Protein AF-A0A8C3M9G2-F1 (afdb_monomer_lite)

Organism: Geospiza parvula (NCBI:txid87175)

pLDDT: mean 78.19, std 20.7, range [37.25, 98.75]

Foldseek 3Di:
DDDDDPDDDDPPPPDDDDDPCVVVVVVVVVVVVVVVVVVVVVVVVVVVVVVVVVVVVVVVVVVVVVVVVVVVVVVVVVVVVVVVVVVVCVVVDPVVVDDDDPPDDDPPPPPPPDPPPPDVPPDD

Secondary structure (DSSP, 8-state):
-PPP---------------S-HHHHHHHHHHHHHHHHHHHHHHHHHHHHHHHHHHHHHHHHHHHHHHHHHHHHHHHHHHHHHHHHHHHHGGG-HHHHSPPPPS-S--------------GGG--

Radius of gyration: 38.48 Å; chains: 1; bounding box: 56×25×109 Å

InterPro domains:
  IPR000837 AP-1 transcription factor [PR00042] (36-52)
  IPR000837 AP-1 transcription factor [PR00042] (54-75)
  IPR000837 AP-1 transcription factor [PR00042] (75-98)
  IPR000837 AP-1 transcription factor [PTHR23351] (20-118)
  IPR004827 Basic-leucine zipper domain [PF00170] (27-81)
  IPR004827 Basic-leucine zipper domain [PS00036] (32-46)
  IPR004827 Basic-leucine zipper domain [PS50217] (26-89)
  IPR004827 Basic-leucine zipper domain [SM00338] (24-88)
  IPR046347 Basic-leucine zipper domain superfamily [SSF57959] (26-82)

Sequence (124 aa):
WSFPSCAGIPKDVRCAPPGNRDSSDDMRKVQRREKNRIAAQKSRLRQTQKADTLHLESEDLERQNAALRREIKQLTEEMKHFTSMLSSHEPFCSILTSPPPPPEVLYATHSFHQPHISSPRFQH

Structure (mmCIF, N/CA/C/O backbone):
data_AF-A0A8C3M9G2-F1
#
_entry.id   AF-A0A8C3M9G2-F1
#
loop_
_atom_site.group_PDB
_atom_site.id
_atom_site.type_symbol
_atom_site.label_atom_id
_atom_site.label_alt_id
_atom_site.label_comp_id
_atom_site.label_asym_id
_atom_site.label_entity_id
_atom_site.label_seq_id
_atom_site.pdbx_PDB_ins_code
_atom_site.Cartn_x
_atom_site.Cartn_y
_atom_site.Cartn_z
_atom_site.occupancy
_atom_site.B_is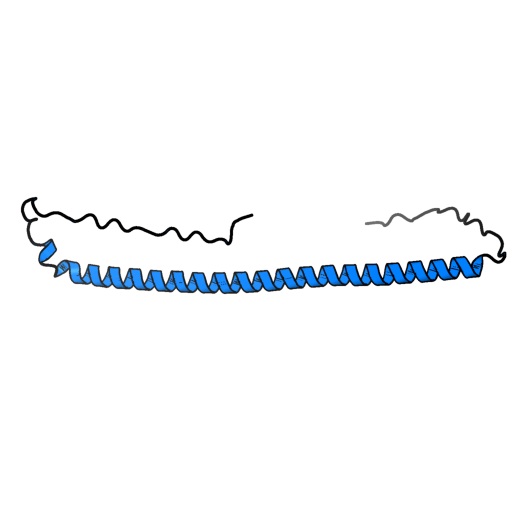o_or_equiv
_atom_site.auth_seq_id
_atom_site.auth_comp_id
_atom_site.auth_asym_id
_atom_site.auth_atom_id
_atom_site.pdbx_PDB_model_num
ATOM 1 N N . TRP A 1 1 ? -15.170 0.793 -37.388 1.00 37.25 1 TRP A N 1
ATOM 2 C CA . TRP A 1 1 ? -13.941 1.577 -37.184 1.00 37.25 1 TRP A CA 1
ATOM 3 C C . TRP A 1 1 ? -13.040 1.311 -38.376 1.00 37.25 1 TRP A C 1
ATOM 5 O O . TRP A 1 1 ? -12.328 0.317 -38.392 1.00 37.25 1 TRP A O 1
ATOM 15 N N . SER A 1 2 ? -13.187 2.110 -39.432 1.00 42.38 2 SER A N 1
ATOM 16 C CA . SER A 1 2 ? -12.387 1.970 -40.652 1.00 42.38 2 SER A CA 1
ATOM 17 C C . SER A 1 2 ? -11.014 2.599 -40.428 1.00 42.38 2 SER A C 1
ATOM 19 O O . SER A 1 2 ? -10.934 3.745 -39.990 1.00 42.38 2 SER A O 1
ATOM 21 N N . PHE A 1 3 ? -9.945 1.856 -40.709 1.00 44.44 3 PHE A N 1
ATOM 22 C CA . PHE A 1 3 ? -8.586 2.398 -40.735 1.00 44.44 3 PHE A CA 1
ATOM 23 C C . PHE A 1 3 ? -8.427 3.318 -41.956 1.00 44.44 3 PHE A C 1
ATOM 25 O O . PHE A 1 3 ? -8.805 2.908 -43.057 1.00 44.44 3 PHE A O 1
ATOM 32 N N . PRO A 1 4 ? -7.861 4.531 -41.819 1.00 60.88 4 PRO A N 1
ATOM 33 C CA . PRO A 1 4 ? -7.514 5.329 -42.981 1.00 60.88 4 PRO A CA 1
ATOM 34 C C . PRO A 1 4 ? -6.331 4.675 -43.699 1.00 60.88 4 PRO A C 1
ATOM 36 O O . PRO A 1 4 ? -5.297 4.381 -43.099 1.00 60.88 4 PRO A O 1
ATOM 39 N N . SER A 1 5 ? -6.499 4.456 -44.999 1.00 62.34 5 SER A N 1
ATOM 40 C CA . SER A 1 5 ? -5.442 4.036 -45.913 1.00 62.34 5 SER A CA 1
ATOM 41 C C . SER A 1 5 ? -4.344 5.105 -45.957 1.00 62.34 5 SER A C 1
ATOM 43 O O . SER A 1 5 ? -4.590 6.221 -46.414 1.00 62.34 5 SER A O 1
ATOM 45 N N . CYS A 1 6 ? -3.132 4.772 -45.504 1.00 55.53 6 CYS A N 1
ATOM 46 C CA . CYS A 1 6 ? -1.942 5.605 -45.696 1.00 55.53 6 CYS A CA 1
ATOM 47 C C . CYS A 1 6 ? -1.609 5.691 -47.195 1.00 55.53 6 CYS A C 1
ATOM 49 O O . CYS A 1 6 ? -0.919 4.830 -47.739 1.00 55.53 6 CYS A O 1
ATOM 51 N N . ALA A 1 7 ? -2.104 6.726 -47.869 1.00 58.50 7 ALA A N 1
ATOM 52 C CA . ALA A 1 7 ? -1.706 7.078 -49.222 1.00 58.50 7 ALA A CA 1
ATOM 53 C C . ALA A 1 7 ? -0.522 8.060 -49.189 1.00 58.50 7 ALA A C 1
ATOM 55 O O . ALA A 1 7 ? -0.629 9.149 -48.636 1.00 58.50 7 ALA A O 1
ATOM 56 N N . GLY A 1 8 ? 0.583 7.669 -49.834 1.00 55.59 8 GLY A N 1
ATOM 57 C CA . GLY A 1 8 ? 1.552 8.592 -50.433 1.00 55.59 8 GLY A CA 1
ATOM 58 C C . GLY A 1 8 ? 2.682 9.111 -49.541 1.00 55.59 8 GLY A C 1
ATOM 59 O O . GLY A 1 8 ? 2.627 10.232 -49.053 1.00 55.59 8 GLY A O 1
ATOM 60 N N . ILE A 1 9 ? 3.782 8.356 -49.449 1.00 56.53 9 ILE A N 1
ATOM 61 C CA . ILE A 1 9 ? 5.107 8.932 -49.159 1.00 56.53 9 ILE A CA 1
ATOM 62 C C . ILE A 1 9 ? 5.892 8.959 -50.482 1.00 56.53 9 ILE A C 1
ATOM 64 O O . ILE A 1 9 ? 6.113 7.885 -51.053 1.00 56.53 9 ILE A O 1
ATOM 68 N N . PRO A 1 10 ? 6.331 10.130 -50.987 1.00 55.12 10 PRO A N 1
ATOM 69 C CA . PRO A 1 10 ? 7.220 10.203 -52.141 1.00 55.12 10 PRO A CA 1
ATOM 70 C C . PRO A 1 10 ? 8.566 9.552 -51.807 1.00 55.12 10 PRO A C 1
ATOM 72 O O . PRO A 1 10 ? 9.258 9.950 -50.868 1.00 55.12 10 PRO A O 1
ATOM 75 N N . LYS A 1 11 ? 8.934 8.524 -52.574 1.00 60.03 11 LYS A N 1
ATOM 76 C CA . LYS A 1 11 ? 10.233 7.855 -52.490 1.00 60.03 11 LYS A CA 1
ATOM 77 C C . LYS A 1 11 ? 11.274 8.639 -53.287 1.00 60.03 11 LYS A C 1
ATOM 79 O O . LYS A 1 11 ? 11.667 8.200 -54.355 1.00 60.03 11 LYS A O 1
ATOM 84 N N . ASP A 1 12 ? 11.754 9.748 -52.740 1.00 49.22 12 ASP A N 1
ATOM 85 C CA . ASP A 1 12 ? 13.026 10.342 -53.173 1.00 49.22 12 ASP A CA 1
ATOM 86 C C . ASP A 1 12 ? 14.047 10.262 -52.038 1.00 49.22 12 ASP A C 1
ATOM 88 O O . ASP A 1 12 ? 14.526 11.251 -51.478 1.00 49.22 12 ASP A O 1
ATOM 92 N N . VAL A 1 13 ? 14.396 9.022 -51.687 1.00 55.25 13 VAL A N 1
ATOM 93 C CA . VAL A 1 13 ? 15.661 8.743 -51.007 1.00 55.25 13 VAL A CA 1
ATOM 94 C C . VAL A 1 13 ? 16.739 8.856 -52.077 1.00 55.25 13 VAL A C 1
ATOM 96 O O . VAL A 1 13 ? 16.987 7.921 -52.833 1.00 55.25 13 VAL A O 1
ATOM 99 N N . ARG A 1 14 ? 17.352 10.038 -52.168 1.00 47.41 14 ARG A N 1
ATOM 100 C CA . ARG A 1 14 ? 18.574 10.267 -52.945 1.00 47.41 14 ARG A CA 1
ATOM 101 C C . ARG A 1 14 ? 19.638 9.257 -52.498 1.00 47.41 14 ARG A C 1
ATOM 103 O O . ARG A 1 14 ? 20.235 9.417 -51.434 1.00 47.41 14 ARG A O 1
ATOM 110 N N . CYS A 1 15 ? 19.874 8.226 -53.305 1.00 46.25 15 CYS A N 1
ATOM 111 C CA . CYS A 1 15 ? 21.050 7.372 -53.182 1.00 46.25 15 CYS A CA 1
ATOM 112 C C . CYS A 1 15 ? 22.277 8.177 -53.627 1.00 46.25 15 CYS A C 1
ATOM 114 O O . CYS A 1 15 ? 22.431 8.492 -54.805 1.00 46.25 15 CYS A O 1
ATOM 116 N N . ALA A 1 16 ? 23.129 8.547 -52.672 1.00 58.16 16 ALA A N 1
ATOM 117 C CA . ALA A 1 16 ? 24.465 9.068 -52.947 1.00 58.16 16 ALA A CA 1
ATOM 118 C C . ALA A 1 16 ? 25.378 7.932 -53.473 1.00 58.16 16 ALA A C 1
ATOM 120 O O . ALA A 1 16 ? 25.161 6.776 -53.103 1.00 58.16 16 ALA A O 1
ATOM 121 N N . PRO A 1 17 ? 26.378 8.220 -54.329 1.00 55.75 17 PRO A N 1
ATOM 122 C CA . PRO A 1 17 ? 27.211 7.188 -54.953 1.00 55.75 17 PRO A CA 1
ATOM 123 C C . PRO A 1 17 ? 28.119 6.476 -53.926 1.00 55.75 17 PRO A C 1
ATOM 125 O O . PRO A 1 17 ? 28.568 7.117 -52.969 1.00 55.75 17 PRO A O 1
ATOM 128 N N . PRO A 1 18 ? 28.441 5.178 -54.118 1.00 59.44 18 PRO A N 1
ATOM 129 C CA . PRO A 1 18 ? 29.262 4.408 -53.191 1.00 59.44 18 PRO A CA 1
ATOM 130 C C . PRO A 1 18 ? 30.738 4.729 -53.446 1.00 59.44 18 PRO A C 1
ATOM 132 O O . PRO A 1 18 ? 31.396 4.135 -54.295 1.00 59.44 18 PRO A O 1
ATOM 135 N N . GLY A 1 19 ? 31.259 5.733 -52.745 1.00 51.03 19 GLY A N 1
ATOM 136 C CA . GLY A 1 19 ? 32.658 6.143 -52.836 1.00 51.03 19 GLY A CA 1
ATOM 137 C C . GLY A 1 19 ? 33.317 6.166 -51.464 1.00 51.03 19 GLY A C 1
ATOM 138 O O . GLY A 1 19 ? 33.249 7.179 -50.777 1.00 51.03 19 GLY A O 1
ATOM 139 N N . ASN A 1 20 ? 33.937 5.051 -51.066 1.00 55.06 20 ASN A N 1
ATOM 140 C CA . ASN A 1 20 ? 34.964 4.908 -50.014 1.00 55.06 20 ASN A CA 1
ATOM 141 C C . ASN A 1 20 ? 34.678 5.486 -48.598 1.00 55.06 20 ASN A C 1
ATOM 143 O O . ASN A 1 20 ? 35.567 5.529 -47.750 1.00 55.06 20 ASN A O 1
ATOM 147 N N . ARG A 1 21 ? 33.442 5.917 -48.312 1.00 55.94 21 ARG A N 1
ATOM 148 C CA . ARG A 1 21 ? 32.964 6.378 -46.990 1.00 55.94 21 ARG A CA 1
ATOM 149 C C . ARG A 1 21 ? 32.249 5.287 -46.183 1.00 55.94 21 ARG A C 1
ATOM 151 O O . ARG A 1 21 ? 32.104 5.436 -44.969 1.00 55.94 21 ARG A O 1
ATOM 158 N N . ASP A 1 22 ? 31.880 4.187 -46.842 1.00 59.88 22 ASP A N 1
ATOM 159 C CA . ASP A 1 22 ? 31.082 3.086 -46.282 1.00 59.88 22 ASP A CA 1
ATOM 160 C C . ASP A 1 22 ? 31.696 2.479 -45.018 1.00 59.88 22 ASP A C 1
ATOM 162 O O . ASP A 1 22 ? 30.999 2.298 -44.031 1.00 59.88 22 ASP A O 1
ATOM 166 N N . SER A 1 23 ? 33.015 2.263 -44.977 1.00 66.25 23 SER A N 1
ATOM 167 C CA . SER A 1 23 ? 33.658 1.632 -43.811 1.00 66.25 23 SER A CA 1
ATOM 168 C C . SER A 1 23 ? 33.539 2.476 -42.526 1.00 66.25 23 SER A C 1
ATOM 170 O O . SER A 1 23 ? 33.270 1.958 -41.438 1.00 66.25 23 SER A O 1
ATOM 172 N N . SER A 1 24 ? 33.665 3.806 -42.636 1.00 74.81 24 SER A N 1
ATOM 173 C CA . SER A 1 24 ? 33.503 4.710 -41.487 1.00 74.81 24 SER A CA 1
ATOM 174 C C . SER A 1 24 ? 32.039 4.827 -41.057 1.00 74.81 24 SER A C 1
ATOM 176 O O . SER A 1 24 ? 31.737 4.845 -39.858 1.00 74.81 24 SER A O 1
ATOM 178 N N . ASP A 1 25 ? 31.119 4.879 -42.021 1.00 82.00 25 ASP A N 1
ATOM 179 C CA . ASP A 1 25 ? 29.687 4.984 -41.751 1.00 82.00 25 ASP A CA 1
ATOM 180 C C . ASP A 1 25 ? 29.096 3.671 -41.207 1.00 82.00 25 ASP A C 1
ATOM 182 O O . ASP A 1 25 ? 28.263 3.712 -40.294 1.00 82.00 25 ASP A O 1
ATOM 186 N N . ASP A 1 26 ? 29.604 2.513 -41.629 1.00 87.19 26 ASP A N 1
ATOM 187 C CA . ASP A 1 26 ? 29.277 1.208 -41.051 1.00 87.19 26 ASP A CA 1
ATOM 188 C C . ASP A 1 26 ? 29.757 1.095 -39.604 1.00 87.19 26 ASP A C 1
ATOM 190 O O . ASP A 1 26 ? 28.986 0.699 -38.724 1.00 87.19 26 ASP A O 1
ATOM 194 N N . MET A 1 27 ? 30.980 1.542 -39.300 1.00 91.12 27 MET A N 1
ATOM 195 C CA . MET A 1 27 ? 31.470 1.571 -37.920 1.00 91.12 27 MET A CA 1
ATOM 196 C C . MET A 1 27 ? 30.613 2.492 -37.035 1.00 91.12 27 MET A C 1
ATOM 198 O O . MET A 1 27 ? 30.238 2.122 -35.918 1.00 91.12 27 MET A O 1
ATOM 202 N N . ARG A 1 28 ? 30.214 3.668 -37.537 1.00 92.69 28 ARG A N 1
ATOM 203 C CA . ARG A 1 28 ? 29.285 4.577 -36.835 1.00 92.69 28 ARG A CA 1
ATOM 204 C C . ARG A 1 28 ? 27.912 3.941 -36.625 1.00 92.69 28 ARG A C 1
ATOM 206 O O . ARG A 1 28 ? 27.304 4.125 -35.568 1.00 92.69 28 ARG A O 1
ATOM 213 N N . LYS A 1 29 ? 27.410 3.186 -37.601 1.00 94.06 29 LYS A N 1
ATOM 214 C CA . LYS A 1 29 ? 26.131 2.469 -37.522 1.00 94.06 29 LYS A CA 1
ATOM 215 C C . LYS A 1 29 ? 26.176 1.353 -36.482 1.00 94.06 29 LYS A C 1
ATOM 217 O O . LYS A 1 29 ? 25.235 1.240 -35.695 1.00 94.06 29 LYS A O 1
ATOM 222 N N . VAL A 1 30 ? 27.269 0.592 -36.415 1.00 94.25 30 VAL A N 1
ATOM 223 C CA . VAL A 1 30 ? 27.503 -0.410 -35.362 1.00 94.25 30 VAL A CA 1
ATOM 224 C C . VAL A 1 30 ? 27.539 0.261 -33.988 1.00 94.25 30 VAL A C 1
ATOM 226 O O . VAL A 1 30 ? 26.799 -0.150 -33.097 1.00 94.25 30 VAL A O 1
ATOM 229 N N . GLN A 1 31 ? 28.282 1.361 -33.829 1.00 95.81 31 GLN A N 1
ATOM 230 C CA . GLN A 1 31 ? 28.320 2.110 -32.566 1.00 95.81 31 GLN A CA 1
ATOM 231 C C . GLN A 1 31 ? 26.940 2.642 -32.148 1.00 95.81 31 GLN A C 1
ATOM 233 O O . GLN A 1 31 ? 26.598 2.614 -30.967 1.00 95.81 31 GLN A O 1
ATOM 238 N N . ARG A 1 32 ? 26.118 3.117 -33.095 1.00 96.81 32 ARG A N 1
ATOM 239 C CA . ARG A 1 32 ? 24.738 3.556 -32.816 1.00 96.81 32 ARG A CA 1
ATOM 240 C C . ARG A 1 32 ? 23.856 2.402 -32.345 1.00 96.81 32 ARG A C 1
ATOM 242 O O . ARG A 1 32 ? 23.114 2.574 -31.380 1.00 96.81 32 ARG A O 1
ATOM 249 N N . ARG A 1 33 ? 23.940 1.242 -33.004 1.00 97.50 33 ARG A N 1
ATOM 250 C CA . ARG A 1 33 ? 23.198 0.033 -32.610 1.00 97.50 33 ARG A CA 1
ATOM 251 C C . ARG A 1 33 ? 23.605 -0.431 -31.223 1.00 97.50 33 ARG A C 1
ATOM 253 O O . ARG A 1 33 ? 22.730 -0.706 -30.414 1.00 97.50 33 ARG A O 1
ATOM 260 N N . GLU A 1 34 ? 24.899 -0.432 -30.927 1.00 97.31 34 GLU A N 1
ATOM 261 C CA . GLU A 1 34 ? 25.398 -0.847 -29.620 1.00 97.31 34 GLU A CA 1
ATOM 262 C C . GLU A 1 34 ? 24.957 0.114 -28.509 1.00 97.31 34 GLU A C 1
ATOM 264 O O . GLU A 1 34 ? 24.427 -0.313 -27.484 1.00 97.31 34 GLU A O 1
ATOM 269 N N . LYS A 1 35 ? 25.039 1.431 -28.744 1.00 98.19 35 LYS A N 1
ATOM 270 C CA . LYS A 1 35 ? 24.500 2.436 -27.814 1.00 98.19 35 LYS A CA 1
ATOM 271 C C . LYS A 1 35 ? 22.998 2.262 -27.585 1.00 98.19 35 LYS A C 1
ATOM 273 O O . LYS A 1 35 ? 22.543 2.348 -26.446 1.00 98.19 35 LYS A O 1
ATOM 278 N N . ASN A 1 36 ? 22.224 2.003 -28.641 1.00 97.94 36 ASN A N 1
ATOM 279 C CA . ASN A 1 36 ? 20.787 1.763 -28.517 1.00 97.94 36 ASN A CA 1
ATOM 280 C C . ASN A 1 36 ? 20.483 0.446 -27.787 1.00 97.94 36 ASN A C 1
ATOM 282 O O . ASN A 1 36 ? 19.592 0.429 -26.943 1.00 97.94 36 ASN A O 1
ATOM 286 N N . ARG A 1 37 ? 21.258 -0.617 -28.033 1.00 98.31 37 ARG A N 1
ATOM 287 C CA . ARG A 1 37 ? 21.154 -1.900 -27.328 1.00 98.31 37 ARG A CA 1
ATOM 288 C C . ARG A 1 37 ? 21.321 -1.703 -25.823 1.00 98.31 37 ARG A C 1
ATOM 290 O O . ARG A 1 37 ? 20.469 -2.138 -25.050 1.00 98.31 37 ARG A O 1
ATOM 297 N N . ILE A 1 38 ? 22.363 -0.978 -25.418 1.00 98.19 38 ILE A N 1
ATOM 298 C CA . ILE A 1 38 ? 22.622 -0.649 -24.011 1.00 98.19 38 ILE A CA 1
ATOM 299 C C . ILE A 1 38 ? 21.503 0.236 -23.446 1.00 98.19 38 ILE A C 1
ATOM 301 O O . ILE A 1 38 ? 21.016 -0.017 -22.345 1.00 98.19 38 ILE A O 1
ATOM 305 N N . ALA A 1 39 ? 21.051 1.252 -24.188 1.00 98.44 39 ALA A N 1
ATOM 306 C CA . ALA A 1 39 ? 19.972 2.135 -23.746 1.00 98.44 39 ALA A CA 1
ATOM 307 C C . ALA A 1 39 ? 18.648 1.379 -23.534 1.00 98.44 39 ALA A C 1
ATOM 309 O O . ALA A 1 39 ? 17.990 1.573 -22.512 1.00 98.44 39 ALA A O 1
ATOM 310 N N . ALA A 1 40 ? 18.290 0.476 -24.450 1.00 98.44 40 ALA A N 1
ATOM 311 C CA . ALA A 1 40 ? 17.109 -0.372 -24.344 1.00 98.44 40 ALA A CA 1
ATOM 312 C C . ALA A 1 40 ? 17.214 -1.338 -23.155 1.00 98.44 40 ALA A C 1
ATOM 314 O O . ALA A 1 40 ? 16.267 -1.449 -22.377 1.00 98.44 40 ALA A O 1
ATOM 315 N N . GLN A 1 41 ? 18.371 -1.983 -22.962 1.00 98.56 41 GLN A N 1
ATOM 316 C CA . GLN A 1 41 ? 18.615 -2.845 -21.802 1.00 98.56 41 GLN A CA 1
ATOM 317 C C . GLN A 1 41 ? 18.489 -2.060 -20.490 1.00 98.56 41 GLN A C 1
ATOM 319 O O . GLN A 1 41 ? 17.802 -2.501 -19.573 1.00 98.56 41 GLN A O 1
ATOM 324 N N . LYS A 1 42 ? 19.086 -0.865 -20.414 1.00 98.69 42 LYS A N 1
ATOM 325 C CA . LYS A 1 42 ? 19.004 0.009 -19.237 1.00 98.69 42 LYS A CA 1
ATOM 326 C C . LYS A 1 42 ? 17.573 0.471 -18.968 1.00 98.69 42 LYS A C 1
ATOM 328 O O . LYS A 1 42 ? 17.165 0.524 -17.815 1.00 98.69 42 LYS A O 1
ATOM 333 N N . SER A 1 43 ? 16.811 0.800 -20.010 1.00 98.69 43 SER A N 1
ATOM 334 C CA . SER A 1 43 ? 15.403 1.188 -19.880 1.00 98.69 43 SER A CA 1
ATOM 335 C C . SER A 1 43 ? 14.557 0.043 -19.325 1.00 98.69 43 SER A C 1
ATOM 337 O O . SER A 1 43 ? 13.826 0.264 -18.363 1.00 98.69 43 SER A O 1
ATOM 339 N N . ARG A 1 44 ? 14.716 -1.175 -19.862 1.00 98.62 44 ARG A N 1
ATOM 340 C CA . ARG A 1 44 ? 14.045 -2.377 -19.345 1.00 98.62 44 ARG A CA 1
ATOM 341 C C . ARG A 1 44 ? 14.416 -2.635 -17.889 1.00 98.62 44 ARG A C 1
ATOM 343 O O . ARG A 1 44 ? 13.528 -2.792 -17.064 1.00 98.62 44 ARG A O 1
ATOM 350 N N . LEU A 1 45 ? 15.710 -2.580 -17.562 1.00 98.50 45 LEU A N 1
ATOM 351 C CA . LEU A 1 45 ? 16.189 -2.774 -16.194 1.00 98.50 45 LEU A CA 1
ATOM 352 C C . LEU A 1 45 ? 15.570 -1.765 -15.224 1.00 98.50 45 LEU A C 1
ATOM 354 O O . LEU A 1 45 ? 15.080 -2.163 -14.177 1.00 98.50 45 LEU A O 1
ATOM 358 N N . ARG A 1 46 ? 15.545 -0.473 -15.575 1.00 98.50 46 ARG A N 1
ATOM 359 C CA . ARG A 1 46 ? 14.921 0.558 -14.731 1.00 98.50 46 ARG A CA 1
ATOM 360 C C . ARG A 1 46 ? 13.436 0.298 -14.504 1.00 98.50 46 ARG A C 1
ATOM 362 O O . ARG A 1 46 ? 12.932 0.582 -13.424 1.00 98.50 46 ARG A O 1
ATOM 369 N N . GLN A 1 47 ? 12.737 -0.206 -15.518 1.00 98.38 47 GLN A N 1
ATOM 370 C CA . GLN A 1 47 ? 11.321 -0.523 -15.401 1.00 98.38 47 GLN A CA 1
ATOM 371 C C . GLN A 1 47 ? 11.091 -1.722 -14.478 1.00 98.38 47 GLN A C 1
ATOM 373 O O . GLN A 1 47 ? 10.239 -1.633 -13.600 1.00 98.38 47 GLN A O 1
ATOM 378 N N . THR A 1 48 ? 11.880 -2.791 -14.627 1.00 98.38 48 THR A N 1
ATOM 379 C CA . THR A 1 48 ? 11.833 -3.953 -13.729 1.00 98.38 48 THR A CA 1
ATOM 380 C C . THR A 1 48 ? 12.180 -3.552 -12.298 1.00 98.38 48 THR A C 1
ATOM 382 O O . THR A 1 48 ? 11.375 -3.778 -11.411 1.00 98.38 48 THR A O 1
ATOM 385 N N . GLN A 1 49 ? 13.283 -2.826 -12.086 1.00 98.62 49 GLN A N 1
ATOM 386 C CA . GLN A 1 49 ? 13.672 -2.332 -10.760 1.00 98.62 49 GLN A CA 1
ATOM 387 C C . GLN A 1 49 ? 12.572 -1.495 -10.106 1.00 98.62 49 GLN A C 1
ATOM 389 O O . GLN A 1 49 ? 12.304 -1.659 -8.924 1.00 98.62 49 GLN A O 1
ATOM 394 N N . LYS A 1 50 ? 11.908 -0.613 -10.865 1.00 98.50 50 LYS A N 1
ATOM 395 C CA . LYS A 1 50 ? 10.790 0.173 -10.334 1.00 98.50 50 LYS A CA 1
ATOM 396 C C . LYS A 1 50 ? 9.622 -0.718 -9.907 1.00 98.50 50 LYS A C 1
ATOM 398 O O . LYS A 1 50 ? 9.024 -0.453 -8.871 1.00 98.50 50 LYS A O 1
ATOM 403 N N . ALA A 1 51 ? 9.283 -1.731 -10.704 1.00 98.50 51 ALA A N 1
ATOM 404 C CA . ALA A 1 51 ? 8.238 -2.683 -10.343 1.00 98.50 51 ALA A CA 1
ATOM 405 C C . ALA A 1 51 ? 8.621 -3.454 -9.071 1.00 98.50 51 ALA A C 1
ATOM 407 O O . ALA A 1 51 ? 7.824 -3.501 -8.141 1.00 98.50 51 ALA A O 1
ATOM 408 N N . ASP A 1 52 ? 9.854 -3.959 -8.995 1.00 98.62 52 ASP A N 1
ATOM 409 C CA . ASP A 1 52 ? 10.360 -4.702 -7.837 1.00 98.62 52 ASP A CA 1
ATOM 410 C C . ASP A 1 52 ? 10.331 -3.847 -6.564 1.00 98.62 52 ASP A C 1
ATOM 412 O O . ASP A 1 52 ? 9.850 -4.297 -5.529 1.00 98.62 52 ASP A O 1
ATOM 416 N N . THR A 1 53 ? 10.781 -2.588 -6.635 1.00 98.38 53 THR A N 1
ATOM 417 C CA . THR A 1 53 ? 10.718 -1.657 -5.499 1.00 98.38 53 THR A CA 1
ATOM 418 C C . THR A 1 53 ? 9.283 -1.438 -5.029 1.00 98.38 53 THR A C 1
ATOM 420 O O . THR A 1 53 ? 9.020 -1.558 -3.837 1.00 98.38 53 THR A O 1
ATOM 423 N N . LEU A 1 54 ? 8.346 -1.174 -5.946 1.00 98.75 54 LEU A N 1
ATOM 424 C CA . LEU A 1 54 ? 6.939 -0.979 -5.583 1.00 98.75 54 LEU A CA 1
ATOM 425 C C . LEU A 1 54 ? 6.324 -2.239 -4.960 1.00 98.75 54 LEU A C 1
ATOM 427 O O . LEU A 1 54 ? 5.545 -2.130 -4.016 1.00 98.75 54 LEU A O 1
ATOM 431 N N . HIS A 1 55 ? 6.675 -3.424 -5.464 1.00 98.62 55 HIS A N 1
ATOM 432 C CA . HIS A 1 55 ? 6.219 -4.686 -4.888 1.00 98.62 55 HIS A CA 1
ATOM 433 C C . HIS A 1 55 ? 6.735 -4.870 -3.459 1.00 98.62 55 HIS A C 1
ATOM 435 O O . HIS A 1 55 ? 5.930 -5.095 -2.559 1.00 98.62 55 HIS A O 1
ATOM 441 N N . LEU A 1 56 ? 8.038 -4.684 -3.234 1.00 98.56 56 LEU A N 1
ATOM 442 C CA . LEU A 1 56 ? 8.636 -4.804 -1.903 1.00 98.56 56 LEU A CA 1
ATOM 443 C C . LEU A 1 56 ? 8.047 -3.793 -0.907 1.00 98.56 56 LEU A C 1
ATOM 445 O O . LEU A 1 56 ? 7.778 -4.146 0.240 1.00 98.56 56 LEU A O 1
ATOM 449 N N . GLU A 1 57 ? 7.820 -2.548 -1.335 1.00 98.56 57 GLU A N 1
ATOM 450 C CA . GLU A 1 57 ? 7.176 -1.521 -0.507 1.00 98.56 57 GLU A CA 1
ATOM 451 C C . GLU A 1 57 ? 5.725 -1.889 -0.164 1.00 98.56 57 GLU A C 1
ATOM 453 O O . GLU A 1 57 ? 5.300 -1.710 0.978 1.00 98.56 57 GLU A O 1
ATOM 458 N N . SER A 1 58 ? 4.971 -2.444 -1.119 1.00 98.62 58 SER A N 1
ATOM 459 C CA . SER A 1 58 ? 3.603 -2.924 -0.881 1.00 98.62 58 SER A CA 1
ATOM 460 C C . SER A 1 58 ? 3.579 -4.045 0.156 1.00 98.62 58 SER A C 1
ATOM 462 O O . SER A 1 58 ? 2.811 -3.980 1.114 1.00 98.62 58 SER A O 1
ATOM 464 N N . GLU A 1 59 ? 4.449 -5.045 0.010 1.00 98.69 59 GLU A N 1
ATOM 465 C CA . GLU A 1 59 ? 4.529 -6.177 0.939 1.00 98.69 59 GLU A CA 1
ATOM 466 C C . GLU A 1 59 ? 4.927 -5.734 2.355 1.00 98.69 59 GLU A C 1
ATOM 468 O O . GLU A 1 59 ? 4.388 -6.226 3.351 1.00 98.69 59 GLU A O 1
ATOM 473 N N . ASP A 1 60 ? 5.859 -4.785 2.465 1.00 98.56 60 ASP A N 1
ATOM 474 C CA . ASP A 1 60 ? 6.262 -4.203 3.745 1.00 98.56 60 ASP A CA 1
ATOM 475 C C . ASP A 1 60 ? 5.104 -3.444 4.413 1.00 98.56 60 ASP A C 1
ATOM 477 O O . ASP A 1 60 ? 4.823 -3.646 5.601 1.00 98.56 60 ASP A O 1
ATOM 481 N N . LEU A 1 61 ? 4.372 -2.628 3.648 1.00 98.75 61 LEU A N 1
ATOM 482 C CA . LEU A 1 61 ? 3.192 -1.918 4.140 1.00 98.75 61 LEU A CA 1
ATOM 483 C C . LEU A 1 61 ? 2.081 -2.881 4.570 1.00 98.75 61 LEU A C 1
ATOM 485 O O . LEU A 1 61 ? 1.485 -2.677 5.627 1.00 98.75 61 LEU A O 1
ATOM 489 N N . GLU A 1 62 ? 1.816 -3.943 3.811 1.00 98.56 62 GLU A N 1
ATOM 490 C CA . GLU A 1 62 ? 0.836 -4.974 4.170 1.00 98.56 62 GLU A CA 1
ATOM 491 C C . GLU A 1 62 ? 1.215 -5.682 5.474 1.00 98.56 62 GLU A C 1
ATOM 493 O O . GLU A 1 62 ? 0.376 -5.841 6.369 1.00 98.56 62 GLU A O 1
ATOM 498 N N . ARG A 1 63 ? 2.495 -6.038 5.634 1.00 98.62 63 ARG A N 1
ATOM 499 C CA . ARG A 1 63 ? 3.018 -6.641 6.865 1.00 98.62 63 ARG A CA 1
ATOM 500 C C . ARG A 1 63 ? 2.846 -5.713 8.065 1.00 98.62 63 ARG A C 1
ATOM 502 O O . ARG A 1 63 ? 2.367 -6.158 9.112 1.00 98.62 63 ARG A O 1
ATOM 509 N N . GLN A 1 64 ? 3.225 -4.442 7.929 1.00 98.69 64 GLN A N 1
ATOM 510 C CA . GLN A 1 64 ? 3.082 -3.445 8.994 1.00 98.69 64 GLN A CA 1
ATOM 511 C C . GLN A 1 64 ? 1.611 -3.200 9.332 1.00 98.69 64 GLN A C 1
ATOM 513 O O . GLN A 1 64 ? 1.245 -3.176 10.505 1.00 98.69 64 GLN A O 1
ATOM 518 N N . ASN A 1 65 ? 0.743 -3.103 8.326 1.00 98.62 65 ASN A N 1
ATOM 519 C CA . ASN A 1 65 ? -0.693 -2.934 8.524 1.00 98.62 65 ASN A CA 1
ATOM 520 C C . ASN A 1 65 ? -1.293 -4.120 9.294 1.00 98.62 65 ASN A C 1
ATOM 522 O O . ASN A 1 65 ? -2.033 -3.929 10.259 1.00 98.62 65 ASN A O 1
ATOM 526 N N . ALA A 1 66 ? -0.925 -5.349 8.924 1.00 98.56 66 ALA A N 1
ATOM 527 C CA . ALA A 1 66 ? -1.355 -6.552 9.627 1.00 98.56 66 ALA A CA 1
ATOM 528 C C . ALA A 1 66 ? -0.839 -6.603 11.076 1.00 98.56 66 ALA A C 1
ATOM 530 O O . ALA A 1 66 ? -1.564 -7.048 11.967 1.00 98.56 66 ALA A O 1
ATOM 531 N N . ALA A 1 67 ? 0.392 -6.149 11.330 1.00 98.50 67 ALA A N 1
ATOM 532 C CA . ALA A 1 67 ? 0.940 -6.047 12.681 1.00 98.50 67 ALA A CA 1
ATOM 533 C C . ALA A 1 67 ? 0.165 -5.039 13.539 1.00 98.50 67 ALA A C 1
ATOM 535 O O . ALA A 1 67 ? -0.310 -5.403 14.613 1.00 98.50 67 ALA A O 1
ATOM 536 N N . LEU A 1 68 ? -0.062 -3.830 13.022 1.00 98.75 68 LEU A N 1
ATOM 537 C CA . LEU A 1 68 ? -0.823 -2.789 1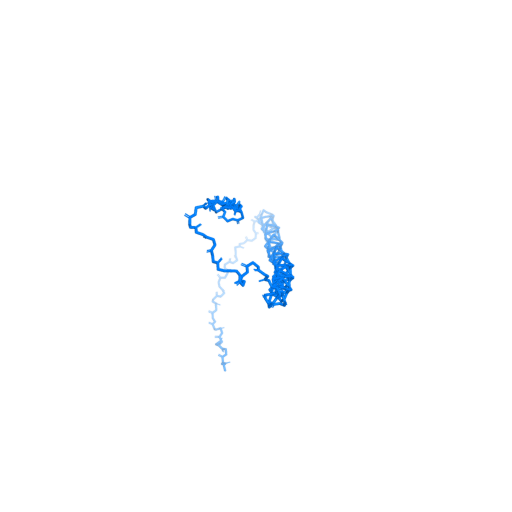3.714 1.00 98.75 68 LEU A CA 1
ATOM 538 C C . LEU A 1 68 ? -2.265 -3.224 13.994 1.00 98.75 68 LEU A C 1
ATOM 540 O O . LEU A 1 68 ? -2.780 -3.009 15.085 1.00 98.75 68 LEU A O 1
ATOM 544 N N . ARG A 1 69 ? -2.929 -3.899 13.047 1.00 98.56 69 ARG A N 1
ATOM 545 C CA . ARG A 1 69 ? -4.281 -4.445 13.270 1.00 98.56 69 ARG A CA 1
ATOM 546 C C . ARG A 1 69 ? -4.320 -5.473 14.398 1.00 98.56 69 ARG A C 1
ATOM 548 O O . ARG A 1 69 ? -5.295 -5.503 15.148 1.00 98.56 69 ARG A O 1
ATOM 555 N N . ARG A 1 70 ? -3.289 -6.318 14.515 1.00 98.62 70 ARG A N 1
ATOM 556 C CA . ARG A 1 70 ? -3.169 -7.274 15.626 1.00 98.62 70 ARG A CA 1
ATOM 557 C C . ARG A 1 70 ? -2.989 -6.555 16.957 1.00 98.62 70 ARG A C 1
ATOM 559 O O . ARG A 1 70 ? -3.677 -6.904 17.907 1.00 98.62 70 ARG A O 1
ATOM 566 N N . GLU A 1 71 ? -2.134 -5.541 17.001 1.00 98.56 71 GLU A N 1
ATOM 567 C CA . GLU A 1 71 ? -1.904 -4.731 18.200 1.00 98.56 71 GLU A CA 1
ATOM 568 C C . GLU A 1 71 ? -3.175 -3.993 18.642 1.00 98.56 71 GLU A C 1
ATOM 570 O O . GLU A 1 71 ? -3.576 -4.096 19.797 1.00 98.56 71 GLU A O 1
ATOM 575 N N . ILE A 1 72 ? -3.892 -3.354 17.709 1.00 98.62 72 ILE A N 1
ATOM 576 C CA . ILE A 1 72 ? -5.191 -2.720 17.986 1.00 98.62 72 ILE A CA 1
ATOM 577 C C . ILE A 1 72 ? -6.166 -3.731 18.590 1.00 98.62 72 ILE A C 1
ATOM 579 O O . ILE A 1 72 ? -6.838 -3.430 19.578 1.00 98.62 72 ILE A O 1
ATOM 583 N N . LYS A 1 73 ? -6.260 -4.930 18.004 1.00 98.62 73 LYS A N 1
ATOM 584 C CA . LYS A 1 73 ? -7.148 -5.982 18.501 1.00 98.62 73 LYS A CA 1
ATOM 585 C C . LYS A 1 73 ? -6.771 -6.393 19.926 1.00 98.62 73 LYS A C 1
ATOM 587 O O . LYS A 1 73 ? -7.649 -6.411 20.782 1.00 98.62 73 LYS A O 1
ATOM 592 N N . GLN A 1 74 ? -5.491 -6.663 20.171 1.00 98.56 74 GLN A N 1
ATOM 593 C CA . GLN A 1 74 ? -4.983 -7.051 21.484 1.00 98.56 74 GLN A CA 1
ATOM 594 C C . GLN A 1 74 ? -5.280 -5.980 22.540 1.00 98.56 74 GLN A C 1
ATOM 596 O O . GLN A 1 74 ? -5.910 -6.274 23.550 1.00 98.56 74 GLN A O 1
ATOM 601 N N . LEU A 1 75 ? -4.918 -4.723 22.276 1.00 98.69 75 LEU A N 1
ATOM 602 C CA . LEU A 1 75 ? -5.159 -3.614 23.204 1.00 98.69 75 LEU A CA 1
ATOM 603 C C . LEU A 1 75 ? -6.655 -3.399 23.467 1.00 98.69 75 LEU A C 1
ATOM 605 O O . LEU A 1 75 ? -7.064 -3.100 24.586 1.00 98.69 75 LEU A O 1
ATOM 609 N N . THR A 1 76 ? -7.498 -3.587 22.449 1.00 98.31 76 THR A N 1
ATOM 610 C CA . THR A 1 76 ? -8.957 -3.501 22.606 1.00 98.31 76 THR A CA 1
ATOM 611 C C . THR A 1 76 ? -9.496 -4.624 23.495 1.00 98.31 76 THR A C 1
ATOM 613 O O . THR A 1 76 ? -10.409 -4.396 24.289 1.00 98.31 76 THR A O 1
ATOM 616 N N . GLU A 1 77 ? -8.968 -5.840 23.359 1.00 98.31 77 GLU A N 1
ATOM 617 C CA . GLU A 1 77 ? -9.329 -6.983 24.202 1.00 98.31 77 GLU A CA 1
ATOM 618 C C . GLU A 1 77 ? -8.874 -6.773 25.650 1.00 98.31 77 GLU A C 1
ATOM 620 O O . GLU A 1 77 ? -9.675 -6.966 26.563 1.00 98.31 77 GLU A O 1
ATOM 625 N N . GLU A 1 78 ? -7.650 -6.287 25.861 1.00 98.25 78 GLU A N 1
ATOM 626 C CA . GLU A 1 78 ? -7.125 -5.940 27.185 1.00 98.25 78 GLU A CA 1
ATOM 627 C C . GLU A 1 78 ? -7.960 -4.840 27.851 1.00 98.25 78 GLU A C 1
ATOM 629 O O . GLU A 1 78 ? -8.384 -4.992 28.998 1.00 98.25 78 GLU A O 1
ATOM 634 N N . MET A 1 79 ? -8.293 -3.770 27.121 1.00 98.1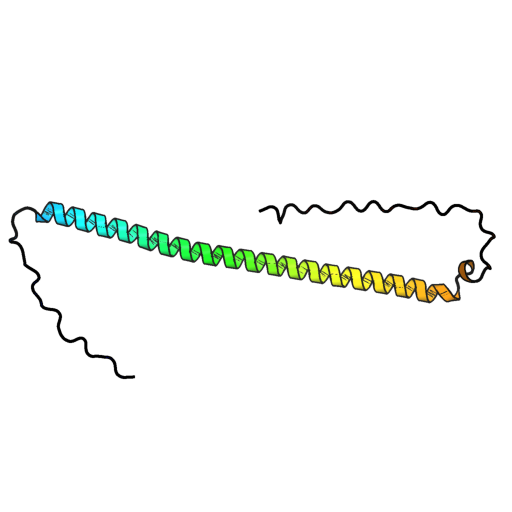2 79 MET A N 1
ATOM 635 C CA . MET A 1 79 ? -9.161 -2.706 27.630 1.00 98.12 79 MET A CA 1
ATOM 636 C C . MET A 1 79 ? -10.523 -3.259 28.061 1.00 98.12 79 MET A C 1
ATOM 638 O O . MET A 1 79 ? -10.967 -2.999 29.177 1.00 98.12 79 MET A O 1
ATOM 642 N N . LYS A 1 80 ? -11.172 -4.069 27.213 1.00 98.00 80 LYS A N 1
ATOM 643 C CA . LYS A 1 80 ? -12.456 -4.711 27.545 1.00 98.00 80 LYS A CA 1
ATOM 644 C C . LYS A 1 80 ? -12.345 -5.620 28.764 1.00 98.00 80 LYS A C 1
ATOM 646 O O . LYS A 1 80 ? -13.250 -5.622 29.595 1.00 98.00 80 LYS A O 1
ATOM 651 N N . HIS A 1 81 ? -11.258 -6.379 28.876 1.00 97.69 81 HIS A N 1
ATOM 652 C CA . HIS A 1 81 ? -11.005 -7.253 30.014 1.00 97.69 81 HIS A CA 1
ATOM 653 C C . HIS A 1 81 ? -10.905 -6.453 31.318 1.00 97.69 81 HIS A C 1
ATOM 655 O O . HIS A 1 81 ? -11.630 -6.748 32.269 1.00 97.69 81 HIS A O 1
ATOM 661 N N . PHE A 1 82 ? -10.094 -5.391 31.345 1.00 97.06 82 PHE A N 1
ATOM 662 C CA . PHE A 1 82 ? -9.973 -4.523 32.517 1.00 97.06 82 PHE A CA 1
ATOM 663 C C . PHE A 1 82 ? -11.285 -3.816 32.857 1.00 97.06 82 PHE A C 1
ATOM 665 O O . PHE A 1 82 ? -11.685 -3.817 34.020 1.00 97.06 82 PHE A O 1
ATOM 672 N N . THR A 1 83 ? -11.997 -3.273 31.864 1.00 95.81 83 THR A N 1
ATOM 673 C CA . THR A 1 83 ? -13.318 -2.669 32.083 1.00 95.81 83 THR A CA 1
ATOM 674 C C . THR A 1 83 ? -14.290 -3.677 32.689 1.00 95.81 83 THR A C 1
ATOM 676 O O . THR A 1 83 ? -14.939 -3.364 33.679 1.00 95.81 83 THR A O 1
ATOM 679 N N . SER A 1 84 ? -14.348 -4.904 32.164 1.00 95.50 84 SER A N 1
ATOM 680 C CA . SER A 1 84 ? -15.217 -5.955 32.701 1.00 95.50 84 SER A CA 1
ATOM 681 C C . SER A 1 84 ? -14.869 -6.314 34.146 1.00 95.50 84 SER A C 1
ATOM 683 O O . SER 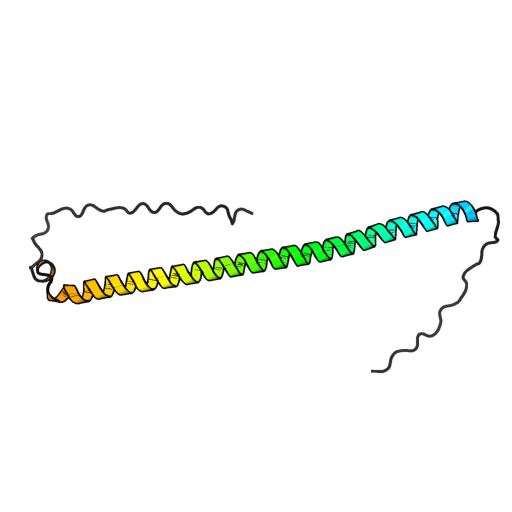A 1 84 ? -15.776 -6.472 34.963 1.00 95.50 84 SER A O 1
ATOM 685 N N . MET A 1 85 ? -13.580 -6.442 34.476 1.00 94.81 85 MET A N 1
ATOM 686 C CA . MET A 1 85 ? -13.147 -6.718 35.849 1.00 94.81 85 MET A CA 1
ATOM 687 C C . MET A 1 85 ? -13.558 -5.590 36.796 1.00 94.81 85 MET A C 1
ATOM 689 O O . MET A 1 85 ? -14.144 -5.857 37.845 1.00 94.81 85 MET A O 1
ATOM 693 N N . LEU A 1 86 ? -13.328 -4.334 36.406 1.00 93.06 86 LEU A N 1
ATOM 694 C CA . LEU A 1 86 ? -13.711 -3.170 37.205 1.00 93.06 86 LEU A CA 1
ATOM 695 C C . LEU A 1 86 ? -15.228 -3.077 37.393 1.00 93.06 86 LEU A C 1
ATOM 697 O O . LEU A 1 86 ? -15.680 -2.884 38.517 1.00 93.06 86 LEU A O 1
ATOM 701 N N . SER A 1 87 ? -16.019 -3.284 36.336 1.00 90.31 87 SER A N 1
ATOM 702 C CA . SER A 1 87 ? -17.484 -3.299 36.427 1.00 90.31 87 SER A CA 1
ATOM 703 C C . SER A 1 87 ? -18.002 -4.412 37.338 1.00 90.31 87 SER A C 1
ATOM 705 O O . SER A 1 87 ? -18.963 -4.204 38.065 1.00 90.31 87 SER A O 1
ATOM 707 N N . SER A 1 88 ? -17.362 -5.586 37.340 1.00 89.69 88 SER A N 1
ATOM 708 C CA . SER A 1 88 ? -17.743 -6.678 38.248 1.00 89.69 88 SER A CA 1
ATOM 709 C C . SER A 1 88 ? -17.379 -6.406 39.711 1.00 89.69 88 SER A C 1
ATOM 711 O O . SER A 1 88 ? -18.041 -6.909 40.615 1.00 89.69 88 SER A O 1
ATOM 713 N N . HIS A 1 89 ? -16.339 -5.601 39.942 1.00 89.06 89 HIS A N 1
ATOM 714 C CA . HIS A 1 89 ? -15.882 -5.206 41.271 1.00 89.06 89 HIS A CA 1
ATOM 715 C C . HIS A 1 89 ? -16.693 -4.040 41.854 1.00 89.06 89 HIS A C 1
ATOM 717 O O . HIS A 1 89 ? -16.876 -3.978 43.066 1.00 89.06 89 HIS A O 1
ATOM 723 N N . GLU A 1 90 ? -17.175 -3.120 41.014 1.00 80.81 90 GLU A N 1
ATOM 724 C CA . GLU A 1 90 ? -17.956 -1.936 41.402 1.00 80.81 90 GLU A CA 1
ATOM 725 C C . GLU A 1 90 ? -19.036 -2.197 42.478 1.00 80.81 90 GLU A C 1
ATOM 727 O O . GLU A 1 90 ? -18.991 -1.505 43.499 1.00 80.81 90 GLU A O 1
ATOM 732 N N . PRO A 1 91 ? -19.895 -3.237 42.387 1.00 79.69 91 PRO A N 1
ATOM 733 C CA . PRO A 1 91 ? -20.901 -3.526 43.418 1.00 79.69 91 PRO A CA 1
ATOM 734 C C . PRO A 1 91 ? -20.337 -3.989 44.775 1.00 79.69 91 PRO A C 1
ATOM 736 O O . PRO A 1 91 ? -21.064 -3.992 45.766 1.00 79.69 91 PRO A O 1
ATOM 739 N N . PHE A 1 92 ? -19.064 -4.384 44.850 1.00 79.44 92 PHE A N 1
ATOM 740 C CA . PHE A 1 92 ? -18.392 -4.828 46.081 1.00 79.44 92 PHE A CA 1
ATOM 741 C C . PHE A 1 92 ? -17.379 -3.799 46.607 1.00 79.44 92 PHE A C 1
ATOM 743 O O . PHE A 1 92 ? -16.712 -4.030 47.617 1.00 79.44 92 PHE A O 1
ATOM 750 N N . CYS A 1 93 ? -17.242 -2.659 45.926 1.00 77.00 93 CYS A N 1
ATOM 751 C CA . CYS A 1 93 ? -16.250 -1.647 46.246 1.00 77.00 93 CYS A CA 1
ATOM 752 C C . CYS A 1 93 ? -16.704 -0.770 47.427 1.00 77.00 93 CYS A C 1
ATOM 754 O O . CYS A 1 93 ? -17.394 0.238 47.259 1.00 77.00 93 CYS A O 1
ATOM 756 N N . SER A 1 94 ? -16.249 -1.101 48.638 1.00 67.50 94 SER A N 1
ATOM 757 C CA . SER A 1 94 ? -16.534 -0.334 49.865 1.00 67.50 94 SER A CA 1
ATOM 758 C C . SER A 1 94 ? -16.034 1.120 49.822 1.00 67.50 94 SER A C 1
ATOM 760 O O . SER A 1 94 ? -16.541 1.969 50.550 1.00 67.50 94 SER A O 1
ATOM 762 N N . ILE A 1 95 ? -15.058 1.422 48.956 1.00 65.25 95 ILE A N 1
ATOM 763 C CA . ILE A 1 95 ? -14.462 2.760 48.795 1.00 65.25 95 ILE A CA 1
ATOM 764 C C . ILE A 1 95 ? -15.420 3.719 48.063 1.00 65.25 95 ILE A C 1
ATOM 766 O O . ILE A 1 95 ? -15.427 4.906 48.368 1.00 65.25 95 ILE A O 1
ATOM 770 N N . LEU A 1 96 ? -16.262 3.217 47.148 1.00 56.88 96 LEU A N 1
ATOM 771 C CA . LEU A 1 96 ? -17.276 4.015 46.434 1.00 56.88 96 LEU A CA 1
ATOM 772 C C . LEU A 1 96 ? -18.611 4.118 47.197 1.00 56.88 96 LEU A C 1
ATOM 774 O O . LEU A 1 96 ? -19.412 5.001 46.912 1.00 56.88 96 LEU A O 1
ATOM 778 N N . THR A 1 97 ? -18.844 3.229 48.170 1.00 54.03 97 THR A N 1
ATOM 779 C CA . THR A 1 97 ? -20.050 3.217 49.026 1.00 54.03 97 THR A CA 1
ATOM 780 C C . THR A 1 97 ? -19.908 4.105 50.274 1.00 54.03 97 THR A C 1
ATOM 782 O O . THR A 1 97 ? -20.901 4.477 50.898 1.00 54.03 97 THR A O 1
ATOM 785 N N . SER A 1 98 ? -18.682 4.479 50.651 1.00 52.16 98 SER A N 1
ATOM 786 C CA . SER A 1 98 ? -18.423 5.434 51.733 1.00 52.16 98 SER A CA 1
ATOM 787 C C . SER A 1 98 ? -18.712 6.870 51.270 1.00 52.16 98 SER A C 1
ATOM 789 O O . SER A 1 98 ? -18.285 7.231 50.172 1.00 52.16 98 SER A O 1
ATOM 791 N N . PRO A 1 99 ? -19.342 7.735 52.095 1.00 59.06 99 PRO A N 1
ATOM 792 C CA . PRO A 1 99 ? -19.383 9.169 51.819 1.00 59.06 99 PRO A CA 1
ATOM 793 C C . PRO A 1 99 ? -17.955 9.692 51.600 1.00 59.06 99 PRO A C 1
ATOM 795 O O . PRO A 1 99 ? -17.034 9.196 52.266 1.00 59.06 99 PRO A O 1
ATOM 798 N N . PRO A 1 100 ? -17.741 10.667 50.695 1.00 58.44 100 PRO A N 1
ATOM 799 C CA . PRO A 1 100 ? -16.417 11.233 50.487 1.00 58.44 100 PRO A CA 1
ATOM 800 C C . PRO A 1 100 ? -15.882 11.779 51.821 1.00 58.44 100 PRO A C 1
ATOM 802 O O . PRO A 1 100 ? -16.608 12.508 52.507 1.00 58.44 100 PRO A O 1
ATOM 805 N N . PRO A 1 101 ? -14.644 11.434 52.223 1.00 59.81 101 PRO A N 1
ATOM 806 C CA . PRO A 1 101 ? -14.016 12.080 53.363 1.00 59.81 101 PRO A CA 1
ATOM 807 C C . PRO A 1 101 ? -13.897 13.592 53.087 1.00 59.81 101 PRO A C 1
ATOM 809 O O . PRO A 1 101 ? -13.754 13.990 51.926 1.00 59.81 101 PRO A O 1
ATOM 812 N N . PRO A 1 102 ? -13.997 14.443 54.126 1.00 56.44 102 PRO A N 1
ATOM 813 C CA . PRO A 1 102 ? -13.936 15.896 53.986 1.00 56.44 102 PRO A CA 1
ATOM 814 C C . PRO A 1 102 ? -12.684 16.341 53.210 1.00 56.44 102 PRO A C 1
ATOM 816 O O . PRO A 1 102 ? -11.671 15.638 53.224 1.00 56.44 102 PRO A O 1
ATOM 819 N N . PRO A 1 103 ? -12.755 17.486 52.509 1.00 57.34 103 PRO A N 1
ATOM 820 C CA . PRO A 1 103 ? -11.866 17.835 51.408 1.00 57.34 103 PRO A CA 1
ATOM 821 C C . PRO A 1 103 ? -10.494 18.301 51.898 1.00 57.34 103 PRO A C 1
ATOM 823 O O . PRO A 1 103 ? -10.149 19.455 51.714 1.00 57.34 103 PRO A O 1
ATOM 826 N N . GLU A 1 104 ? -9.697 17.427 52.502 1.00 57.59 104 GLU A N 1
ATOM 827 C CA . GLU A 1 104 ? -8.286 17.695 52.783 1.00 57.59 104 GLU A CA 1
ATOM 828 C C . GLU A 1 104 ? -7.450 16.419 52.703 1.00 57.59 104 GLU A C 1
ATOM 830 O O . GLU A 1 104 ? -6.938 15.956 53.710 1.00 57.59 104 GLU A O 1
ATOM 835 N N . VAL A 1 105 ? -7.261 15.854 51.505 1.00 54.66 105 VAL A N 1
ATOM 836 C CA . VAL A 1 105 ? -6.001 15.157 51.195 1.00 54.66 105 VAL A CA 1
ATOM 837 C C . VAL A 1 105 ? -5.689 15.295 49.703 1.00 54.66 105 VAL A C 1
ATOM 839 O O . VAL A 1 105 ? -6.468 14.921 48.831 1.00 54.66 105 VAL A O 1
ATOM 842 N N . LEU A 1 106 ? -4.518 15.866 49.445 1.00 59.84 106 LEU A N 1
ATOM 843 C CA . LEU A 1 106 ? -3.898 16.186 48.164 1.00 59.84 106 LEU A CA 1
ATOM 844 C C . LEU A 1 106 ? -3.917 15.006 47.175 1.00 59.84 106 LEU A C 1
ATOM 846 O O . LEU A 1 106 ? -3.180 14.034 47.346 1.00 59.84 106 LEU A O 1
ATOM 850 N N . TYR A 1 107 ? -4.682 15.121 46.085 1.00 50.25 107 TYR A N 1
ATOM 851 C CA . TYR A 1 107 ? -4.435 14.301 44.900 1.00 50.25 107 TYR A CA 1
ATOM 852 C C . TYR A 1 107 ? -3.197 14.879 44.217 1.00 50.25 107 TYR A C 1
ATOM 854 O O . TYR A 1 107 ? -3.265 15.917 43.555 1.00 50.25 107 TYR A O 1
ATOM 862 N N . ALA A 1 108 ? -2.043 14.250 44.436 1.00 54.19 108 ALA A N 1
ATOM 863 C CA . ALA A 1 108 ? -0.853 14.546 43.660 1.00 54.19 108 ALA A CA 1
ATOM 864 C C . ALA A 1 108 ? -1.213 14.348 42.185 1.00 54.19 108 ALA A C 1
ATOM 866 O O . ALA A 1 108 ? -1.489 13.238 41.732 1.00 54.19 108 ALA A O 1
ATOM 867 N N . THR A 1 109 ? -1.271 15.455 41.454 1.00 57.62 109 THR A N 1
ATOM 868 C CA . THR A 1 109 ? -1.399 15.485 40.005 1.00 57.62 109 THR A CA 1
ATOM 869 C C . THR A 1 109 ? -0.234 14.694 39.423 1.00 57.62 109 THR A C 1
ATOM 871 O O . THR A 1 109 ? 0.866 15.221 39.253 1.00 57.62 109 THR A O 1
ATOM 874 N N . HIS A 1 110 ? -0.446 13.409 39.150 1.00 58.97 110 HIS A N 1
ATOM 875 C CA . HIS A 1 110 ? 0.466 12.634 38.329 1.00 58.97 110 HIS A CA 1
ATOM 876 C C . HIS A 1 110 ? 0.338 13.174 36.906 1.00 58.97 110 HIS A C 1
ATOM 878 O O . HIS A 1 110 ? -0.474 12.711 36.109 1.00 58.97 110 HIS A O 1
ATOM 884 N N . SER A 1 111 ? 1.125 14.206 36.607 1.00 56.25 111 SER A N 1
ATOM 885 C CA . SER A 1 111 ? 1.378 14.651 35.246 1.00 56.25 111 SER A CA 1
ATOM 886 C C . SER A 1 111 ? 2.057 13.500 34.515 1.00 56.25 111 SER A C 1
ATOM 888 O O . SER A 1 111 ? 3.269 13.313 34.615 1.00 56.25 111 SER A O 1
ATOM 890 N N . PHE A 1 112 ? 1.265 12.691 33.811 1.00 43.28 112 PHE A N 1
ATOM 891 C CA . PHE A 1 112 ? 1.770 11.746 32.826 1.00 43.28 112 PHE A CA 1
ATOM 892 C C . PHE A 1 112 ? 2.504 12.551 31.754 1.00 43.28 112 PHE A C 1
ATOM 894 O O . PHE A 1 112 ? 1.900 13.115 30.844 1.00 43.28 112 PHE A O 1
ATOM 901 N N . HIS A 1 113 ? 3.823 12.639 31.883 1.00 62.03 113 HIS A N 1
ATOM 902 C CA . HIS A 1 113 ? 4.670 13.162 30.830 1.00 62.03 113 HIS A CA 1
ATOM 903 C C . HIS A 1 113 ? 4.663 12.117 29.713 1.00 62.03 113 HIS A C 1
ATOM 905 O O . HIS A 1 113 ? 5.354 11.105 29.799 1.00 62.03 113 HIS A O 1
ATOM 911 N N . GLN A 1 114 ? 3.830 12.312 28.692 1.00 56.06 114 GLN A N 1
ATOM 912 C CA . GLN A 1 114 ? 3.899 11.502 27.483 1.00 56.06 114 GLN A CA 1
ATOM 913 C C . GLN A 1 114 ? 5.114 12.000 26.680 1.00 56.06 114 GLN A C 1
ATOM 915 O O . GLN A 1 114 ? 5.102 13.151 26.232 1.00 56.06 114 GLN A O 1
ATOM 920 N N . PRO A 1 115 ? 6.193 11.216 26.501 1.00 59.56 115 PRO A N 1
ATOM 921 C CA . PRO A 1 115 ? 7.170 11.555 25.486 1.00 59.56 115 PRO A CA 1
ATOM 922 C C . PRO A 1 115 ? 6.467 11.334 24.148 1.00 59.56 115 PRO A C 1
ATOM 924 O O . PRO A 1 115 ? 6.120 10.211 23.783 1.00 59.56 115 PRO A O 1
ATOM 927 N N . HIS A 1 116 ? 6.187 12.423 23.442 1.00 61.25 116 HIS A N 1
ATOM 928 C CA . HIS A 1 116 ? 5.745 12.357 22.061 1.00 61.25 116 HIS A CA 1
ATOM 929 C C . HIS A 1 116 ? 6.781 11.538 21.283 1.00 61.25 116 HIS A C 1
ATOM 931 O O . HIS A 1 116 ? 7.976 11.837 21.284 1.00 61.25 116 HIS A O 1
ATOM 937 N N . ILE A 1 117 ? 6.326 10.459 20.653 1.00 55.88 117 ILE A N 1
ATOM 938 C CA . ILE A 1 117 ? 7.151 9.652 19.764 1.00 55.88 117 ILE A CA 1
ATOM 939 C C . ILE A 1 117 ? 7.373 10.502 18.512 1.00 55.88 117 ILE A C 1
ATOM 941 O O . ILE A 1 117 ? 6.563 10.497 17.587 1.00 55.88 117 ILE A O 1
ATOM 945 N N . SER A 1 118 ? 8.458 11.272 18.486 1.00 58.91 118 SER A N 1
ATOM 946 C CA . SER A 1 118 ? 8.949 11.893 17.258 1.00 58.91 118 SER A CA 1
ATOM 947 C C . SER A 1 118 ? 9.480 10.784 16.354 1.00 58.91 118 SER A C 1
ATOM 949 O O . SER A 1 118 ? 10.649 10.413 16.425 1.00 58.91 118 SER A O 1
ATOM 951 N N . SER A 1 119 ? 8.600 10.203 15.538 1.00 49.03 119 SER A N 1
ATOM 952 C CA . SER A 1 119 ? 8.981 9.238 14.510 1.00 49.03 119 SER A CA 1
ATOM 953 C C . SER A 1 119 ? 9.676 9.983 13.362 1.00 49.03 119 SER A C 1
ATOM 955 O O . SER A 1 119 ? 9.037 10.812 12.709 1.00 49.03 119 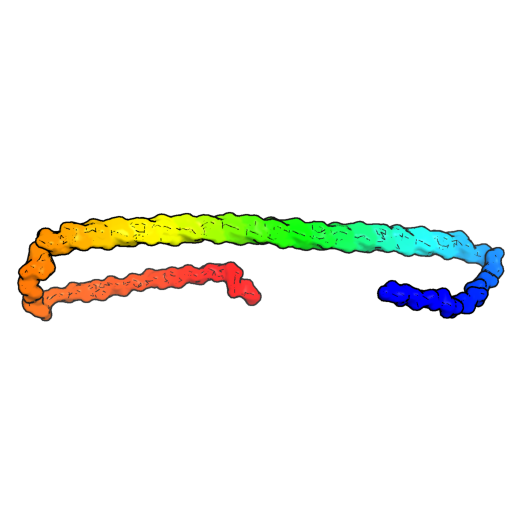SER A O 1
ATOM 957 N N . PRO A 1 120 ? 10.957 9.704 13.060 1.00 59.53 120 PRO A N 1
ATOM 958 C CA . PRO A 1 120 ? 11.695 10.394 12.000 1.00 59.53 120 PRO A CA 1
ATOM 959 C C . PRO A 1 120 ? 11.252 9.971 10.587 1.00 59.53 120 PRO A C 1
ATOM 961 O O . PRO A 1 120 ? 11.810 10.434 9.599 1.00 59.53 120 PRO A O 1
ATOM 964 N N . ARG A 1 121 ? 10.231 9.109 10.461 1.00 60.59 121 ARG A N 1
ATOM 965 C CA . ARG A 1 121 ? 9.764 8.550 9.182 1.00 60.59 121 ARG A CA 1
ATOM 966 C C . ARG A 1 121 ? 9.052 9.568 8.271 1.00 60.59 121 ARG A C 1
ATOM 968 O O . ARG A 1 121 ? 8.750 9.238 7.131 1.00 60.59 121 ARG A O 1
ATOM 975 N N . PHE A 1 122 ? 8.805 10.792 8.743 1.00 49.28 122 PHE A N 1
ATOM 976 C CA . PHE A 1 122 ? 8.119 11.848 7.984 1.00 49.28 122 PHE A CA 1
ATOM 977 C C . PHE A 1 122 ? 8.883 13.180 7.955 1.00 49.28 122 PHE A C 1
ATOM 979 O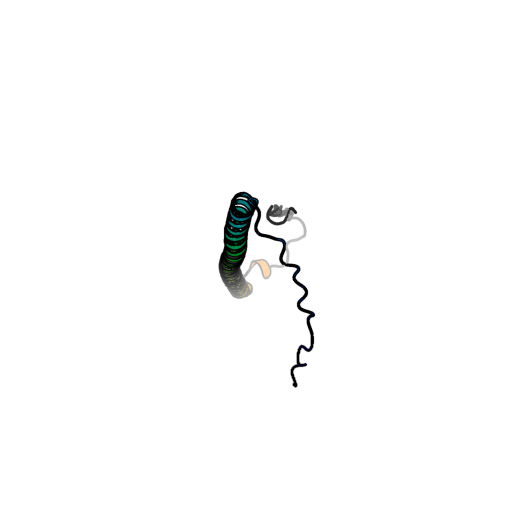 O . PHE A 1 122 ? 8.269 14.245 7.946 1.00 49.28 122 PHE A O 1
ATOM 986 N N . GLN A 1 123 ? 10.215 13.149 7.945 1.00 54.06 123 GLN A N 1
ATOM 987 C CA . GLN A 1 123 ? 10.998 14.332 7.580 1.00 54.06 123 GLN A CA 1
ATOM 988 C C . GLN A 1 123 ? 11.327 14.243 6.086 1.00 54.06 123 GLN A C 1
ATOM 990 O O . GLN A 1 123 ? 12.072 13.358 5.669 1.00 54.06 123 GLN A O 1
ATOM 995 N N . HIS A 1 124 ? 10.667 15.098 5.300 1.00 47.47 124 HIS A N 1
ATOM 996 C CA . HIS A 1 124 ? 10.949 15.322 3.880 1.00 47.47 124 HIS A CA 1
ATOM 997 C C . HIS A 1 124 ? 12.132 16.275 3.721 1.00 47.47 124 HIS A C 1
ATOM 999 O O . HIS A 1 124 ? 12.205 17.235 4.523 1.00 47.47 124 HIS A O 1
#